Protein AF-G3UNH3-F1 (afdb_monomer_lite)

Organism: Loxodonta africana (NCBI:txid9785)

Sequence (181 aa):
LNSGDPRSGFSHSEVVEFINEEVLSNGGGPDFYVAYSSKPWSLVEDRLRAILSDPRVPRTIKRACTWSALALSVRALSRQRVLHARRVRRLQEQVAQREAATWALAFELQRLLEEREEMLLQLGQTQDDLQKSLHEREVLRGQLLQAKRSAQFNPPSEEVDCGPRAQQQCATAWPQHAEEQ

pLDDT: mean 83.92, std 19.08, range [31.06, 98.56]

Radius of gyration: 51.46 Å; chains: 1; bounding box: 110×34×117 Å

Structure (mmCIF, N/CA/C/O backbone):
data_AF-G3UNH3-F1
#
_entry.id   AF-G3UNH3-F1
#
loop_
_atom_site.group_PDB
_atom_site.id
_atom_site.type_symbol
_atom_site.label_atom_id
_atom_site.label_alt_id
_atom_site.label_comp_id
_atom_site.label_asym_id
_atom_site.label_entity_id
_atom_site.label_seq_id
_atom_site.pdbx_PDB_ins_code
_atom_site.Cartn_x
_atom_site.Cartn_y
_atom_site.Cartn_z
_atom_site.occupancy
_atom_site.B_iso_or_equiv
_atom_site.auth_seq_id
_atom_site.auth_comp_id
_atom_site.auth_asym_id
_atom_site.auth_atom_id
_atom_site.pdbx_PDB_model_num
ATOM 1 N N . LEU A 1 1 ? 12.470 9.375 -26.168 1.00 66.69 1 LEU A N 1
ATOM 2 C CA . LEU A 1 1 ? 12.011 9.577 -24.766 1.00 66.69 1 LEU A CA 1
ATOM 3 C C . LEU A 1 1 ? 11.491 11.008 -24.638 1.00 66.69 1 LEU A C 1
ATOM 5 O O . LEU A 1 1 ? 12.077 11.868 -25.274 1.00 66.69 1 LEU A O 1
ATOM 9 N N . ASN A 1 2 ? 10.439 11.278 -23.856 1.00 71.19 2 ASN A N 1
ATOM 10 C CA . ASN A 1 2 ? 9.973 12.657 -23.618 1.00 71.19 2 ASN A CA 1
ATOM 11 C C . ASN A 1 2 ? 10.664 13.223 -22.370 1.00 71.19 2 ASN A C 1
ATOM 13 O O . ASN A 1 2 ? 10.551 12.614 -21.305 1.00 71.19 2 ASN A O 1
ATOM 17 N N . SER A 1 3 ? 11.343 14.367 -22.496 1.00 61.84 3 SER A N 1
ATOM 18 C CA . SER A 1 3 ? 12.152 14.997 -21.437 1.00 61.84 3 SER A CA 1
ATOM 19 C C . SER A 1 3 ? 11.340 15.553 -20.258 1.00 61.84 3 SER A C 1
ATOM 21 O O . SER A 1 3 ? 11.893 15.730 -19.180 1.00 61.84 3 SER A O 1
ATOM 23 N N . GLY A 1 4 ? 10.024 15.734 -20.411 1.00 64.25 4 GLY A N 1
ATOM 24 C CA . GLY A 1 4 ? 9.120 16.198 -19.346 1.00 64.25 4 GLY A CA 1
ATOM 25 C C . GLY A 1 4 ? 8.207 15.128 -18.733 1.00 64.25 4 GLY A C 1
ATOM 26 O O . GLY A 1 4 ? 7.306 15.466 -17.971 1.00 64.25 4 GLY A O 1
ATOM 27 N N . ASP A 1 5 ? 8.365 13.844 -19.081 1.00 74.62 5 ASP A N 1
ATOM 28 C CA . ASP A 1 5 ? 7.499 12.787 -18.541 1.00 74.62 5 ASP A CA 1
ATOM 29 C C . ASP A 1 5 ? 7.972 12.359 -17.135 1.00 74.62 5 ASP A C 1
ATOM 31 O O . ASP A 1 5 ? 9.036 11.738 -17.027 1.00 74.62 5 ASP A O 1
ATOM 35 N N . PRO A 1 6 ? 7.183 12.572 -16.060 1.00 67.88 6 PRO A N 1
ATOM 36 C CA . PRO A 1 6 ? 7.534 12.113 -14.711 1.00 67.88 6 PRO A CA 1
ATOM 37 C C . PRO A 1 6 ? 7.599 10.580 -14.608 1.00 67.88 6 PRO A C 1
ATOM 39 O O . PRO A 1 6 ? 8.118 10.031 -13.638 1.00 67.88 6 PRO A O 1
ATOM 42 N N . ARG A 1 7 ? 7.089 9.856 -15.614 1.00 69.38 7 ARG A N 1
ATOM 43 C CA . ARG A 1 7 ? 7.194 8.396 -15.734 1.00 69.38 7 ARG A CA 1
ATOM 44 C C . ARG A 1 7 ? 8.444 7.949 -16.490 1.00 69.38 7 ARG A C 1
ATOM 46 O O . ARG A 1 7 ? 8.592 6.746 -16.706 1.00 69.38 7 ARG A O 1
ATOM 53 N N . SER A 1 8 ? 9.308 8.865 -16.934 1.00 78.00 8 SER A N 1
ATOM 54 C CA . SER A 1 8 ? 10.603 8.541 -17.551 1.00 78.00 8 SER A CA 1
ATOM 55 C C . SER A 1 8 ? 11.587 7.961 -16.532 1.00 78.00 8 SER A C 1
ATOM 57 O O . SER A 1 8 ? 12.385 7.097 -16.884 1.00 78.00 8 SER A O 1
ATOM 59 N N . GLY A 1 9 ? 11.474 8.378 -15.267 1.00 84.00 9 GLY A N 1
ATOM 60 C CA . GLY A 1 9 ? 12.379 7.984 -14.191 1.00 84.00 9 GLY A CA 1
ATOM 61 C C . GLY A 1 9 ? 13.668 8.795 -14.106 1.00 84.00 9 GLY A C 1
ATOM 62 O O . GLY A 1 9 ? 14.433 8.616 -13.162 1.00 84.00 9 GLY A O 1
ATOM 63 N N . PHE A 1 10 ? 13.895 9.689 -15.066 1.00 88.00 10 PHE A N 1
ATOM 64 C CA . PHE A 1 10 ? 15.010 10.620 -15.057 1.00 88.00 10 PHE A CA 1
ATOM 65 C C . PHE A 1 10 ? 14.589 11.922 -14.377 1.00 88.00 10 PHE A C 1
ATOM 67 O O . PHE A 1 10 ? 13.495 12.427 -14.622 1.00 88.00 10 PHE A O 1
ATOM 74 N N . SER A 1 11 ? 15.466 12.460 -13.530 1.00 86.44 11 SER A N 1
ATOM 75 C CA . SER A 1 11 ? 15.237 13.735 -12.834 1.00 86.44 11 SER A CA 1
ATOM 76 C C . SER A 1 11 ? 15.672 14.957 -13.646 1.00 86.44 11 SER A C 1
ATOM 78 O O . SER A 1 11 ? 15.260 16.066 -13.334 1.00 86.44 11 SER A O 1
ATOM 80 N N . HIS A 1 12 ? 16.517 14.753 -14.659 1.00 88.75 12 HIS A N 1
ATOM 81 C CA . HIS A 1 12 ? 17.182 15.809 -15.420 1.00 88.75 12 HIS A CA 1
ATOM 82 C C . HIS A 1 12 ? 16.842 15.660 -16.902 1.00 88.75 12 HIS A C 1
ATOM 84 O O . HIS A 1 12 ? 17.103 14.604 -17.490 1.00 88.75 12 HIS A O 1
ATOM 90 N N . SER A 1 13 ? 16.245 16.694 -17.495 1.00 87.06 13 SER A N 1
ATOM 91 C CA . SER A 1 13 ? 15.842 16.705 -18.906 1.00 87.06 13 SER A CA 1
ATOM 92 C C . SER A 1 13 ? 17.044 16.615 -19.841 1.00 87.06 13 SER A C 1
ATOM 94 O O . SER A 1 13 ? 16.965 15.926 -20.855 1.00 87.06 13 SER A O 1
ATOM 96 N N . GLU A 1 14 ? 18.176 17.200 -19.449 1.00 90.69 14 GLU A N 1
ATOM 97 C CA . GLU A 1 14 ? 19.430 17.206 -20.207 1.00 90.69 14 GLU A CA 1
ATOM 98 C C . GLU A 1 14 ? 19.959 15.781 -20.414 1.00 90.69 14 GLU A C 1
ATOM 100 O O . GLU A 1 14 ? 20.439 15.425 -21.487 1.00 90.69 14 GLU A O 1
ATOM 105 N N . VAL A 1 15 ? 19.815 14.924 -19.397 1.00 90.06 15 VAL A N 1
ATOM 106 C CA . VAL A 1 15 ? 20.219 13.512 -19.478 1.00 90.06 15 VAL A CA 1
ATOM 107 C C . VAL A 1 15 ? 19.319 12.749 -20.449 1.00 90.06 15 VAL A C 1
ATOM 109 O O . VAL A 1 15 ? 19.793 11.896 -21.197 1.00 90.06 15 VAL A O 1
ATOM 112 N N . VAL A 1 16 ? 18.017 13.048 -20.459 1.00 89.12 16 VAL A N 1
ATOM 113 C CA . VAL A 1 16 ? 17.062 12.407 -21.375 1.00 89.12 16 VAL A CA 1
ATOM 114 C C . VAL A 1 16 ? 17.343 12.806 -22.820 1.00 89.12 16 VAL A C 1
ATOM 116 O O . VAL A 1 16 ? 17.303 11.951 -23.705 1.00 89.12 16 VAL A O 1
ATOM 119 N N . GLU A 1 17 ? 17.626 14.085 -23.053 1.00 90.50 17 GLU A N 1
ATOM 120 C CA . GLU A 1 17 ? 17.982 14.624 -24.366 1.00 90.50 17 GLU A CA 1
ATOM 121 C C . GLU A 1 17 ? 19.286 14.011 -24.871 1.00 90.50 17 GLU A C 1
ATOM 123 O O . GLU A 1 17 ? 19.278 13.404 -25.940 1.00 90.50 17 GLU A O 1
ATOM 128 N N . PHE A 1 18 ? 20.339 14.005 -24.051 1.00 91.12 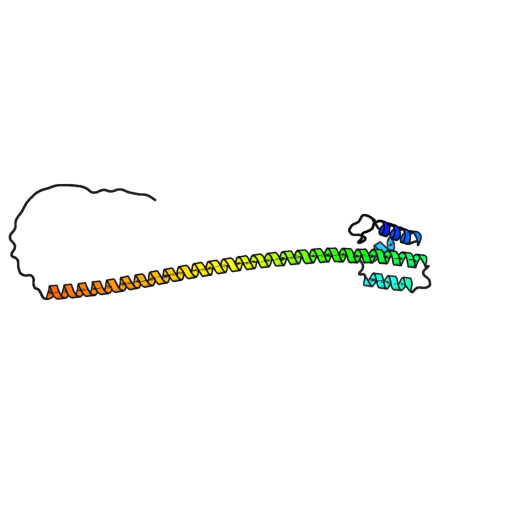18 PHE A N 1
ATOM 129 C CA . PHE A 1 18 ? 21.611 13.369 -24.394 1.00 91.12 18 PHE A CA 1
ATOM 130 C C . PHE A 1 18 ? 21.454 11.883 -24.748 1.00 91.12 18 PHE A C 1
ATOM 132 O O . PHE A 1 18 ? 21.979 11.417 -25.755 1.00 91.12 18 PHE A O 1
ATOM 139 N N . ILE A 1 19 ? 20.695 11.117 -23.954 1.00 90.38 19 ILE A N 1
ATOM 140 C CA . ILE A 1 19 ? 20.461 9.691 -24.230 1.00 90.38 19 ILE A CA 1
ATOM 141 C C . ILE A 1 19 ? 19.683 9.502 -25.537 1.00 90.38 19 ILE A C 1
ATOM 143 O O . ILE A 1 19 ? 19.991 8.591 -26.305 1.00 90.38 19 ILE A O 1
ATOM 147 N N . ASN A 1 20 ? 18.669 10.330 -25.802 1.00 89.50 20 ASN A N 1
ATOM 148 C CA . ASN A 1 20 ? 17.929 10.270 -27.062 1.00 89.50 20 ASN A CA 1
ATOM 149 C C . ASN A 1 20 ? 18.841 10.558 -28.259 1.00 89.50 20 ASN A C 1
ATOM 151 O O . ASN A 1 20 ? 18.789 9.825 -29.246 1.00 89.50 20 ASN A O 1
ATOM 155 N N . GLU A 1 21 ? 19.665 11.600 -28.166 1.00 90.88 21 GLU A N 1
ATOM 156 C CA . GLU A 1 21 ? 20.624 11.975 -29.203 1.00 90.88 21 GLU A CA 1
ATOM 157 C C . GLU A 1 21 ? 21.656 10.874 -29.435 1.00 90.88 21 GLU A C 1
ATOM 159 O O . GLU A 1 21 ? 21.886 10.498 -30.580 1.00 90.88 21 GLU A O 1
ATOM 164 N N . GLU A 1 22 ? 22.214 10.287 -28.374 1.00 90.56 22 GLU A N 1
ATOM 165 C CA . GLU A 1 22 ? 23.143 9.158 -28.467 1.00 90.56 22 GLU A CA 1
ATOM 166 C C . GLU A 1 22 ? 22.504 7.933 -29.130 1.00 90.56 22 GLU A C 1
ATOM 168 O O . GLU A 1 22 ? 23.144 7.251 -29.929 1.00 90.56 22 GLU A O 1
ATOM 173 N N . VAL A 1 23 ? 21.240 7.626 -28.836 1.00 89.75 23 VAL A N 1
ATOM 174 C CA . VAL A 1 23 ? 20.547 6.511 -29.496 1.00 89.75 23 VAL A CA 1
ATOM 175 C C . VAL A 1 23 ? 20.357 6.805 -30.985 1.00 89.75 23 VAL A C 1
ATOM 177 O O . VAL A 1 23 ? 20.690 5.954 -31.809 1.00 89.75 23 VAL A O 1
ATOM 180 N N . LEU A 1 24 ? 19.879 8.001 -31.337 1.00 88.94 24 LEU A N 1
ATOM 181 C CA . LEU A 1 24 ? 19.598 8.386 -32.723 1.00 88.94 24 LEU A CA 1
ATOM 182 C C . LEU A 1 24 ? 20.878 8.515 -33.564 1.00 88.94 24 LEU A C 1
ATOM 184 O O . LEU A 1 24 ? 20.930 8.006 -34.684 1.00 88.94 24 LEU A O 1
ATOM 188 N N . SER A 1 25 ? 21.932 9.128 -33.019 1.00 88.88 25 SER A N 1
ATOM 189 C CA . SER A 1 25 ? 23.215 9.341 -33.705 1.00 88.88 25 SER A CA 1
ATOM 190 C C . SER A 1 25 ? 23.945 8.034 -34.014 1.00 88.88 25 SER A C 1
ATOM 192 O O . SER A 1 25 ? 24.660 7.929 -35.009 1.00 88.88 25 SER A O 1
ATOM 194 N N . ASN A 1 26 ? 23.719 7.000 -33.201 1.00 88.12 26 ASN A N 1
ATOM 195 C CA . ASN A 1 26 ? 24.280 5.669 -33.397 1.00 88.12 26 ASN A CA 1
ATOM 196 C C . ASN A 1 26 ? 23.379 4.743 -34.248 1.00 88.12 26 ASN A C 1
ATOM 198 O O . ASN A 1 26 ? 23.636 3.537 -34.320 1.00 88.12 26 ASN A O 1
ATOM 202 N N . GLY A 1 27 ? 22.344 5.284 -34.905 1.00 82.69 27 GLY A N 1
ATOM 203 C CA . GLY A 1 27 ? 21.434 4.536 -35.782 1.00 82.69 27 GLY A CA 1
ATOM 204 C C . GLY A 1 27 ? 20.368 3.722 -35.040 1.00 82.69 27 GLY A C 1
ATOM 205 O O . GLY A 1 27 ? 19.776 2.807 -35.612 1.00 82.69 27 GLY A O 1
ATOM 206 N N . GLY A 1 28 ? 20.137 4.015 -33.760 1.00 82.81 28 GLY A N 1
ATOM 207 C CA . GLY A 1 28 ? 19.083 3.409 -32.957 1.00 82.81 28 GLY A CA 1
ATOM 208 C C . GLY A 1 28 ? 17.713 4.005 -33.264 1.00 82.81 28 GLY A C 1
ATOM 209 O O . GLY A 1 28 ? 17.523 5.217 -33.222 1.00 82.81 28 GLY A O 1
ATOM 210 N N . GLY A 1 29 ? 16.744 3.134 -33.538 1.00 78.31 29 GLY A N 1
ATOM 211 C CA . GLY A 1 29 ? 15.342 3.501 -33.725 1.00 78.31 29 GLY A CA 1
ATOM 212 C C . GLY A 1 29 ? 14.474 3.251 -32.483 1.00 78.31 29 GLY A C 1
ATOM 213 O O . GLY A 1 29 ? 14.916 2.623 -31.514 1.00 78.31 29 GLY A O 1
ATOM 214 N N . PRO A 1 30 ? 13.198 3.678 -32.513 1.00 80.00 30 PRO A N 1
ATOM 215 C CA . PRO A 1 30 ? 12.240 3.412 -31.438 1.00 80.00 30 PRO A CA 1
ATOM 216 C C . PRO A 1 30 ? 11.915 1.917 -31.276 1.00 80.00 30 PRO A C 1
ATOM 218 O O . PRO A 1 30 ? 11.397 1.521 -30.232 1.00 80.00 30 PRO A O 1
ATOM 221 N N . ASP A 1 31 ? 12.242 1.083 -32.263 1.00 83.75 31 ASP A N 1
ATOM 222 C CA . ASP A 1 31 ? 11.916 -0.346 -32.314 1.00 83.75 31 ASP A CA 1
ATOM 223 C C . ASP A 1 31 ? 12.405 -1.119 -31.092 1.00 83.75 31 ASP A C 1
ATOM 225 O O . ASP A 1 31 ? 11.673 -1.943 -30.542 1.00 83.75 31 ASP A O 1
ATOM 229 N N . PHE A 1 32 ? 13.617 -0.816 -30.612 1.00 83.31 32 PHE A N 1
ATOM 230 C CA . PHE A 1 32 ? 14.145 -1.441 -29.402 1.00 83.31 32 PHE A CA 1
ATOM 231 C C . PHE A 1 32 ? 13.259 -1.109 -28.198 1.00 83.31 32 PHE A C 1
ATOM 233 O O . PHE A 1 32 ? 12.853 -1.985 -27.437 1.00 83.31 32 PHE A O 1
ATOM 240 N N . TYR A 1 33 ? 12.888 0.159 -28.042 1.00 81.75 33 TYR A N 1
ATOM 241 C CA . TYR A 1 33 ? 11.999 0.566 -26.964 1.00 81.75 33 TYR A CA 1
ATOM 242 C C . TYR A 1 33 ? 10.624 -0.112 -27.080 1.00 81.75 33 TYR A C 1
ATOM 244 O O . TYR A 1 33 ? 10.136 -0.676 -26.100 1.00 81.75 33 TYR A O 1
ATOM 252 N N . VAL A 1 34 ? 10.009 -0.113 -28.264 1.00 85.56 34 VAL A N 1
ATOM 253 C CA . VAL A 1 34 ? 8.682 -0.714 -28.478 1.00 85.56 34 VAL A CA 1
ATOM 254 C C . VAL A 1 34 ? 8.701 -2.217 -28.182 1.00 85.56 34 VAL A C 1
ATOM 256 O O . VAL A 1 34 ? 7.841 -2.699 -27.445 1.00 85.56 34 VAL A O 1
ATOM 259 N N . ALA A 1 35 ? 9.713 -2.943 -28.662 1.00 86.94 35 ALA A N 1
ATOM 260 C CA . ALA A 1 35 ? 9.824 -4.389 -28.484 1.00 86.94 35 ALA A CA 1
ATOM 261 C C . ALA A 1 35 ? 10.034 -4.816 -27.019 1.00 86.94 35 ALA A C 1
ATOM 263 O O . ALA A 1 35 ? 9.538 -5.868 -26.601 1.00 86.94 35 ALA A O 1
ATOM 264 N N . TYR A 1 36 ? 10.756 -4.007 -26.236 1.00 85.00 36 TYR A N 1
ATOM 265 C CA . TYR A 1 36 ? 11.224 -4.394 -24.901 1.00 85.00 36 TYR A CA 1
ATOM 266 C C . TYR A 1 36 ? 10.544 -3.646 -23.741 1.00 85.00 36 TYR A C 1
ATOM 268 O O . TYR A 1 36 ? 10.675 -4.068 -22.595 1.00 85.00 36 TYR A O 1
ATOM 276 N N . SER A 1 37 ? 9.749 -2.601 -23.999 1.00 82.81 37 SER A N 1
ATOM 277 C CA . SER A 1 37 ? 9.112 -1.775 -22.950 1.00 82.81 37 SER A CA 1
ATOM 278 C C . SER A 1 37 ? 8.125 -2.498 -22.023 1.00 82.81 37 SER A C 1
ATOM 280 O O . SER A 1 37 ? 7.890 -2.031 -20.904 1.00 82.81 37 SER A O 1
ATOM 282 N N . SER A 1 38 ? 7.561 -3.622 -22.467 1.00 85.75 38 SER A N 1
ATOM 283 C CA . SER A 1 38 ? 6.636 -4.461 -21.686 1.00 85.75 38 SER A CA 1
ATOM 284 C C . SER A 1 38 ? 7.251 -5.793 -21.250 1.00 85.75 38 SER A C 1
ATOM 286 O O . SER A 1 38 ? 6.557 -6.643 -20.696 1.00 85.75 38 SER A O 1
ATOM 288 N N . LYS A 1 39 ? 8.536 -6.018 -21.534 1.00 88.75 39 LYS A N 1
ATOM 289 C CA . LYS A 1 39 ? 9.224 -7.262 -21.190 1.00 88.75 39 LYS A CA 1
ATOM 290 C C . LYS A 1 39 ? 9.844 -7.162 -19.790 1.00 88.75 39 LYS A C 1
ATOM 292 O O . LYS A 1 39 ? 10.172 -6.061 -19.346 1.00 88.75 39 LYS A O 1
ATOM 297 N N . PRO A 1 40 ? 10.007 -8.291 -19.078 1.00 89.12 40 PRO A N 1
ATOM 298 C CA . PRO A 1 40 ? 10.751 -8.295 -17.825 1.00 89.12 40 PRO A CA 1
ATOM 299 C C . PRO A 1 40 ? 12.218 -7.933 -18.081 1.00 89.12 40 PRO A C 1
ATOM 301 O O . PRO A 1 40 ? 12.763 -8.261 -19.136 1.00 89.12 40 PRO A O 1
ATOM 304 N N . TRP A 1 41 ? 12.857 -7.291 -17.098 1.00 89.25 41 TRP A N 1
ATOM 305 C CA . TRP A 1 41 ? 14.246 -6.836 -17.217 1.00 89.25 41 TRP A CA 1
ATOM 306 C C . TRP A 1 41 ? 15.216 -7.968 -17.582 1.00 89.25 41 TRP A C 1
ATOM 308 O O . TRP A 1 41 ? 16.084 -7.758 -18.420 1.00 89.25 41 TRP A O 1
ATOM 318 N N . SER A 1 42 ? 15.010 -9.177 -17.048 1.00 90.94 42 SER A N 1
ATOM 319 C CA . SER A 1 42 ? 15.821 -10.358 -17.378 1.00 90.94 42 SER A CA 1
ATOM 320 C C . SER A 1 42 ? 15.896 -10.625 -18.884 1.00 90.94 42 SER A C 1
ATOM 322 O O . SER A 1 42 ? 16.979 -10.782 -19.432 1.00 90.94 42 SER A O 1
ATOM 324 N N . LEU A 1 43 ? 14.758 -10.573 -19.583 1.00 92.19 43 LEU A N 1
ATOM 325 C CA . LEU A 1 43 ? 14.700 -10.791 -21.030 1.00 92.19 43 LEU A CA 1
ATOM 326 C C . LEU A 1 43 ? 15.417 -9.675 -21.810 1.00 92.19 43 LEU A C 1
ATOM 328 O O . LEU A 1 43 ? 16.022 -9.923 -22.854 1.00 92.19 43 LEU A O 1
ATOM 332 N N . VAL A 1 44 ? 15.326 -8.435 -21.323 1.00 91.00 44 VAL A N 1
ATOM 333 C CA . VAL A 1 44 ? 16.009 -7.284 -21.930 1.00 91.00 44 VAL A CA 1
ATOM 334 C C . VAL A 1 44 ? 17.522 -7.416 -21.761 1.00 91.00 44 VAL A C 1
ATOM 336 O O . VAL A 1 44 ? 18.262 -7.193 -22.718 1.00 91.00 44 VAL A O 1
ATOM 339 N N . GLU A 1 45 ? 17.976 -7.825 -20.577 1.00 93.06 45 GLU A N 1
ATOM 340 C CA . GLU A 1 45 ? 19.387 -8.054 -20.271 1.00 93.06 45 GLU A CA 1
ATOM 341 C C . GLU A 1 45 ? 19.971 -9.208 -21.095 1.00 93.06 45 GLU A C 1
ATOM 343 O O . GLU A 1 45 ? 21.029 -9.047 -21.704 1.00 93.06 45 GLU A O 1
ATOM 348 N N . ASP A 1 46 ? 19.264 -10.336 -21.197 1.00 94.12 46 ASP A N 1
ATOM 349 C CA . ASP A 1 46 ? 19.691 -11.481 -22.009 1.00 94.12 46 ASP A CA 1
ATOM 350 C C . ASP A 1 46 ? 19.841 -11.095 -23.485 1.00 94.12 46 ASP A C 1
ATOM 352 O O . ASP A 1 46 ? 20.825 -11.449 -24.146 1.00 94.12 46 ASP A O 1
ATOM 356 N N . ARG A 1 47 ? 18.900 -10.298 -24.007 1.00 91.31 47 ARG A N 1
ATOM 357 C CA . ARG A 1 47 ? 18.993 -9.780 -25.373 1.00 91.31 47 ARG A CA 1
ATOM 358 C C . ARG A 1 47 ? 20.163 -8.817 -25.537 1.00 91.31 47 ARG A C 1
ATOM 360 O O . ARG A 1 47 ? 20.865 -8.891 -26.546 1.00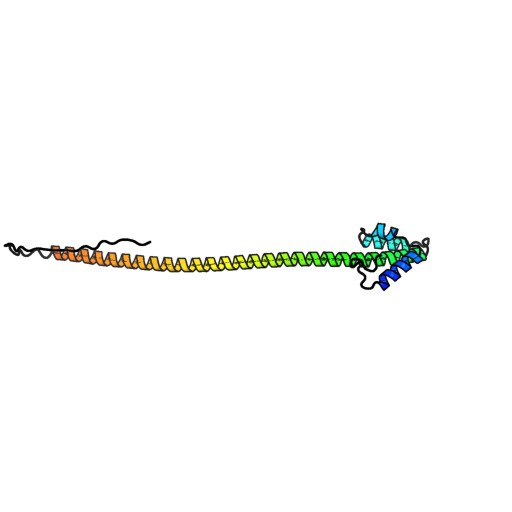 91.31 47 ARG A O 1
ATOM 367 N N . LEU A 1 48 ? 20.364 -7.913 -24.581 1.00 92.00 48 LEU A N 1
ATOM 368 C CA . LEU A 1 48 ? 21.475 -6.969 -24.611 1.00 92.00 48 LEU A CA 1
ATOM 369 C C . LEU A 1 48 ? 22.809 -7.724 -24.627 1.00 92.00 48 LEU A C 1
ATOM 371 O O . LEU A 1 48 ? 23.668 -7.424 -25.453 1.00 92.00 48 LEU A O 1
ATOM 375 N N . ARG A 1 49 ? 22.952 -8.752 -23.784 1.00 94.88 49 ARG A N 1
ATOM 376 C CA . ARG A 1 49 ? 24.127 -9.629 -23.748 1.00 94.88 49 ARG A CA 1
ATOM 377 C C . ARG A 1 49 ? 24.380 -10.276 -25.109 1.00 94.88 49 ARG A C 1
ATOM 379 O O . ARG A 1 49 ? 25.494 -10.181 -25.612 1.00 94.88 49 ARG A O 1
ATOM 386 N N . ALA A 1 50 ? 23.353 -10.849 -25.740 1.00 94.19 50 ALA A N 1
ATOM 387 C CA . ALA A 1 50 ? 23.482 -11.461 -27.064 1.00 94.19 50 ALA A CA 1
ATOM 388 C C . ALA A 1 50 ? 23.999 -10.472 -28.130 1.00 94.19 50 ALA A C 1
ATOM 390 O O . ALA A 1 50 ? 24.895 -10.808 -28.900 1.00 94.19 50 ALA A O 1
ATOM 391 N N . ILE A 1 51 ? 23.482 -9.237 -28.142 1.00 91.06 51 ILE A N 1
ATOM 392 C CA . ILE A 1 51 ? 23.907 -8.182 -29.081 1.00 91.06 51 ILE A CA 1
ATOM 393 C C . ILE A 1 51 ? 25.352 -7.741 -28.807 1.00 91.06 51 ILE A C 1
ATOM 395 O O . ILE A 1 51 ? 26.131 -7.527 -29.736 1.00 91.06 51 ILE A O 1
ATOM 399 N N . LEU A 1 52 ? 25.724 -7.592 -27.534 1.00 92.69 52 LEU A N 1
ATOM 400 C CA . LEU A 1 52 ? 27.063 -7.150 -27.145 1.00 92.69 52 LEU A CA 1
ATOM 401 C C . LEU A 1 52 ? 28.135 -8.203 -27.445 1.00 92.69 52 LEU A C 1
ATOM 403 O O . LEU A 1 52 ? 29.230 -7.838 -27.884 1.00 92.69 52 LEU A O 1
ATOM 407 N N . SER A 1 53 ? 27.812 -9.483 -27.262 1.00 94.25 53 SER A N 1
ATOM 408 C CA . SER A 1 53 ? 28.717 -10.606 -27.514 1.00 94.25 53 SER A CA 1
ATOM 409 C C . SER A 1 53 ? 28.910 -10.929 -28.999 1.00 94.25 53 SER A C 1
ATOM 411 O O . SER A 1 53 ? 29.918 -11.539 -29.341 1.00 94.25 53 SER A O 1
ATOM 413 N N . ASP A 1 54 ? 28.004 -10.513 -29.889 1.00 94.50 54 ASP A N 1
ATOM 414 C CA . ASP A 1 54 ? 28.131 -10.779 -31.325 1.00 94.50 54 ASP A CA 1
ATOM 415 C C . ASP A 1 54 ? 29.175 -9.846 -31.982 1.00 94.50 54 ASP A C 1
ATOM 417 O O . ASP A 1 54 ? 28.974 -8.625 -32.024 1.00 94.50 54 ASP A O 1
ATOM 421 N N . PRO A 1 55 ? 30.302 -10.359 -32.512 1.00 92.50 55 PRO A N 1
ATOM 422 C CA . PRO A 1 55 ? 31.306 -9.536 -33.186 1.00 92.50 55 PRO A CA 1
ATOM 423 C C . PRO A 1 55 ? 30.819 -8.954 -34.522 1.00 92.50 55 PRO A C 1
ATOM 425 O O . PRO A 1 55 ? 31.403 -7.982 -34.998 1.00 92.50 55 PRO A O 1
ATOM 428 N N . ARG A 1 56 ? 29.760 -9.514 -35.122 1.00 94.88 56 ARG A N 1
ATOM 429 C CA . ARG A 1 56 ? 29.195 -9.058 -36.402 1.00 94.88 56 ARG A CA 1
ATOM 430 C C . ARG A 1 56 ? 28.386 -7.775 -36.259 1.00 94.88 56 ARG A C 1
ATOM 432 O O . ARG A 1 56 ? 28.164 -7.085 -37.250 1.00 94.88 56 ARG A O 1
ATOM 439 N N . VAL A 1 57 ? 27.945 -7.447 -35.045 1.00 91.50 57 VAL A N 1
ATOM 440 C CA . VAL A 1 57 ? 27.168 -6.234 -34.787 1.00 91.50 57 VAL A CA 1
ATOM 441 C C . VAL A 1 57 ? 28.105 -5.018 -34.729 1.00 91.50 57 VAL A C 1
ATOM 443 O O . VAL A 1 57 ? 29.026 -4.993 -33.903 1.00 91.50 57 VAL A O 1
ATOM 446 N N . PRO A 1 58 ? 27.866 -3.973 -35.546 1.00 94.38 58 PRO A N 1
ATOM 447 C CA . PRO A 1 58 ? 28.619 -2.725 -35.495 1.00 94.38 58 PRO A CA 1
ATOM 448 C C . PRO A 1 58 ? 28.622 -2.073 -34.109 1.00 94.38 58 PRO A C 1
ATOM 450 O O . PRO A 1 58 ? 27.632 -2.101 -33.375 1.00 94.38 58 PRO A O 1
ATOM 453 N N . ARG A 1 59 ? 29.735 -1.415 -33.764 1.00 92.69 59 ARG A N 1
ATOM 454 C CA . ARG A 1 59 ? 29.897 -0.735 -32.466 1.00 92.69 59 ARG A CA 1
ATOM 455 C C . ARG A 1 59 ? 28.832 0.334 -32.211 1.00 92.69 59 ARG A C 1
ATOM 457 O O . ARG A 1 59 ? 28.406 0.484 -31.071 1.00 92.69 59 ARG A O 1
ATOM 464 N N . THR A 1 60 ? 28.394 1.044 -33.248 1.00 92.88 60 THR A N 1
ATOM 465 C CA . THR A 1 60 ? 27.325 2.050 -33.163 1.00 92.88 60 THR A CA 1
ATOM 466 C C . THR A 1 60 ? 26.018 1.416 -32.690 1.00 92.88 60 THR A C 1
ATOM 468 O O . THR A 1 60 ? 25.476 1.816 -31.665 1.00 92.88 60 THR A O 1
ATOM 471 N N . ILE A 1 61 ? 25.587 0.321 -33.319 1.00 89.69 61 ILE A N 1
ATOM 472 C CA . ILE A 1 61 ? 24.378 -0.411 -32.916 1.00 89.69 61 ILE A CA 1
ATOM 473 C C . ILE A 1 61 ? 24.493 -0.923 -31.474 1.00 89.69 61 ILE A C 1
ATOM 475 O O . ILE A 1 61 ? 23.546 -0.793 -30.700 1.00 89.69 61 ILE A O 1
ATOM 479 N N . LYS A 1 62 ? 25.666 -1.429 -31.066 1.00 92.62 62 LYS A N 1
ATOM 480 C CA . LYS A 1 62 ? 25.902 -1.824 -29.667 1.00 92.62 62 LYS A CA 1
ATOM 481 C C . LYS A 1 62 ? 25.684 -0.655 -28.700 1.00 92.62 62 LYS A C 1
ATOM 483 O O . LYS A 1 62 ? 24.978 -0.833 -27.710 1.00 92.62 62 LYS A O 1
ATOM 488 N N . ARG A 1 63 ? 26.219 0.536 -29.007 1.00 93.69 63 ARG A N 1
ATOM 489 C CA . ARG A 1 63 ? 26.026 1.756 -28.198 1.00 93.69 63 ARG A CA 1
ATOM 490 C C . ARG A 1 63 ? 24.558 2.178 -28.137 1.00 93.69 63 ARG A C 1
ATOM 492 O O . ARG A 1 63 ? 24.036 2.414 -27.046 1.00 93.69 63 ARG A O 1
ATOM 499 N N . ALA A 1 64 ? 23.871 2.196 -29.277 1.00 91.56 64 ALA A N 1
ATOM 500 C CA . ALA A 1 64 ? 22.448 2.518 -29.338 1.00 91.56 64 ALA A CA 1
ATOM 501 C C . ALA A 1 64 ? 21.605 1.560 -28.474 1.00 91.56 64 ALA A C 1
ATOM 503 O O . ALA A 1 64 ? 20.755 2.003 -27.697 1.00 91.56 64 ALA A O 1
ATOM 504 N N . CYS A 1 65 ? 21.873 0.251 -28.544 1.00 90.25 65 CYS A N 1
ATOM 505 C CA . CYS A 1 65 ? 21.196 -0.747 -27.716 1.00 90.25 65 CYS A CA 1
ATOM 506 C C . CYS A 1 65 ? 21.499 -0.574 -26.222 1.00 90.25 65 CYS A C 1
ATOM 508 O O . CYS A 1 65 ? 20.585 -0.698 -25.410 1.00 90.25 65 CYS A O 1
ATOM 510 N N . THR A 1 66 ? 22.740 -0.250 -25.841 1.00 92.44 66 THR A N 1
ATOM 511 C CA . THR A 1 66 ? 23.090 -0.020 -24.428 1.00 92.44 66 THR A CA 1
ATOM 512 C C . THR A 1 66 ? 22.389 1.197 -23.842 1.00 92.44 66 THR A C 1
ATOM 514 O O . THR A 1 66 ? 21.816 1.101 -22.759 1.00 92.44 66 THR A O 1
ATOM 517 N N . TRP A 1 67 ? 22.355 2.314 -24.572 1.00 93.62 67 TRP A N 1
ATOM 518 C CA . TRP A 1 67 ? 21.650 3.517 -24.132 1.00 93.62 67 TRP A CA 1
ATOM 519 C C . TRP A 1 67 ? 20.136 3.296 -24.066 1.00 93.62 67 TRP A C 1
ATOM 521 O O . TRP A 1 67 ? 19.485 3.693 -23.099 1.00 93.62 67 TRP A O 1
ATOM 531 N N . SER A 1 68 ? 19.579 2.568 -25.038 1.00 91.12 68 SER A N 1
ATOM 532 C CA . SER A 1 68 ? 18.162 2.192 -25.034 1.00 91.12 68 SER A CA 1
ATOM 533 C C . SER A 1 68 ? 17.806 1.275 -23.856 1.00 91.12 68 SER A C 1
ATOM 535 O O . SER A 1 68 ? 16.760 1.450 -23.229 1.00 91.12 68 SER A O 1
ATOM 537 N N . ALA A 1 69 ? 18.675 0.319 -23.515 1.00 91.56 69 ALA A N 1
ATOM 538 C CA . ALA A 1 69 ? 18.491 -0.561 -22.364 1.00 91.56 69 ALA A CA 1
ATOM 539 C C . ALA A 1 69 ? 18.616 0.189 -21.029 1.00 91.56 69 ALA A C 1
ATOM 541 O O . ALA A 1 69 ? 17.808 -0.047 -20.133 1.00 91.56 69 ALA A O 1
ATOM 542 N N . LEU A 1 70 ? 19.557 1.134 -20.910 1.00 92.62 70 LEU A N 1
ATOM 543 C CA . LEU A 1 70 ? 19.660 2.025 -19.750 1.00 92.62 70 LEU A CA 1
ATOM 544 C C . LEU A 1 70 ? 18.366 2.826 -19.554 1.00 92.62 70 LEU A C 1
ATOM 546 O O . LEU A 1 70 ? 17.798 2.847 -18.465 1.00 92.62 70 LEU A O 1
ATOM 550 N N . ALA A 1 71 ? 17.862 3.449 -20.619 1.00 91.19 71 ALA A N 1
ATOM 551 C CA . ALA A 1 71 ? 16.619 4.207 -20.551 1.00 91.19 71 ALA A CA 1
ATOM 552 C C . ALA A 1 71 ? 15.426 3.336 -20.126 1.00 91.19 71 ALA A C 1
ATOM 554 O O . ALA A 1 71 ? 14.590 3.762 -19.326 1.00 91.19 71 ALA A O 1
ATOM 555 N N . LEU A 1 72 ? 15.348 2.101 -20.632 1.00 90.75 72 LEU A N 1
ATOM 556 C CA . LEU A 1 72 ? 14.319 1.139 -20.239 1.00 90.75 72 LEU A CA 1
ATOM 557 C C . LEU A 1 72 ? 14.433 0.721 -18.767 1.00 90.75 72 LEU A C 1
ATOM 559 O O . LEU A 1 72 ? 13.404 0.645 -18.093 1.00 90.75 72 LEU A O 1
ATOM 563 N N . SER A 1 73 ? 15.644 0.481 -18.259 1.00 90.19 73 SER A N 1
ATOM 564 C CA . SER A 1 73 ? 15.868 0.038 -16.876 1.00 90.19 73 SER A CA 1
ATOM 565 C C . SER A 1 73 ? 15.442 1.098 -15.863 1.00 90.19 73 SER A C 1
ATOM 567 O O . SER A 1 73 ? 14.683 0.807 -14.935 1.00 90.19 73 SER A O 1
ATOM 569 N N . VAL A 1 74 ? 15.835 2.353 -16.099 1.00 91.56 74 VAL A N 1
ATOM 570 C CA . VAL A 1 74 ? 15.471 3.507 -15.266 1.00 91.56 74 VAL A CA 1
ATOM 571 C C . VAL A 1 74 ? 13.952 3.675 -15.220 1.00 91.56 74 VAL A C 1
ATOM 573 O O . VAL A 1 74 ? 13.361 3.882 -14.152 1.00 91.56 74 VAL A O 1
ATOM 576 N N . ARG A 1 75 ? 13.287 3.498 -16.366 1.00 87.75 75 ARG A N 1
ATOM 577 C CA . ARG A 1 75 ? 11.828 3.584 -16.463 1.00 87.75 75 ARG A CA 1
ATOM 578 C C . ARG A 1 75 ? 11.128 2.434 -15.748 1.00 87.75 75 ARG A C 1
ATOM 580 O O . ARG A 1 75 ? 10.138 2.660 -15.050 1.00 87.75 75 ARG A O 1
ATOM 587 N N . ALA A 1 76 ? 11.630 1.210 -15.907 1.00 87.88 76 ALA A N 1
ATOM 588 C CA . ALA A 1 76 ? 11.104 0.026 -15.236 1.00 87.88 76 ALA A CA 1
ATOM 589 C C . ALA A 1 76 ? 11.208 0.166 -13.711 1.00 87.88 76 ALA A C 1
ATOM 591 O O . ALA A 1 76 ? 10.210 -0.019 -13.011 1.00 87.88 76 ALA A O 1
ATOM 592 N N . LEU A 1 77 ? 12.367 0.602 -13.208 1.00 89.44 77 LEU A N 1
ATOM 593 C CA . LEU A 1 77 ? 12.589 0.851 -11.785 1.00 89.44 77 LEU A CA 1
ATOM 594 C C . LEU A 1 77 ? 11.649 1.937 -11.249 1.00 89.44 77 LEU A C 1
ATOM 596 O O . LEU A 1 77 ? 11.048 1.785 -10.186 1.00 89.44 77 LEU A O 1
ATOM 600 N N . SER A 1 78 ? 11.462 3.015 -12.006 1.00 89.38 78 SER A N 1
ATOM 601 C CA . SER A 1 78 ? 10.586 4.119 -11.604 1.00 89.38 78 SER A CA 1
ATOM 602 C C . SER A 1 78 ? 9.116 3.706 -11.561 1.00 89.38 78 SER A C 1
ATOM 604 O O . SER A 1 78 ? 8.422 3.991 -10.583 1.00 89.38 78 SER A O 1
ATOM 606 N N . ARG A 1 79 ? 8.641 2.945 -12.558 1.00 86.75 79 ARG A N 1
ATOM 607 C CA . ARG A 1 79 ? 7.298 2.337 -12.535 1.00 86.75 79 ARG A CA 1
ATOM 608 C C . ARG A 1 79 ? 7.128 1.421 -11.328 1.00 86.75 79 ARG A C 1
ATOM 610 O O . ARG A 1 79 ? 6.124 1.520 -10.625 1.00 86.75 79 ARG A O 1
ATOM 617 N N . GLN A 1 80 ? 8.115 0.569 -11.065 1.00 88.75 80 GLN A N 1
ATOM 618 C CA . GLN A 1 80 ? 8.104 -0.345 -9.930 1.00 88.75 80 GLN A CA 1
ATOM 619 C C . GLN A 1 80 ? 8.029 0.410 -8.595 1.00 88.75 80 GLN A C 1
ATOM 621 O O . GLN A 1 80 ? 7.219 0.047 -7.744 1.00 88.75 80 GLN A O 1
ATOM 626 N N . ARG A 1 81 ? 8.790 1.498 -8.423 1.00 89.81 81 ARG A N 1
ATOM 627 C CA . ARG A 1 81 ? 8.712 2.358 -7.229 1.00 89.81 81 ARG A CA 1
ATOM 628 C C . ARG A 1 81 ? 7.316 2.944 -7.031 1.00 89.81 81 ARG A C 1
ATOM 630 O O . ARG A 1 81 ? 6.783 2.858 -5.929 1.00 89.81 81 ARG A O 1
ATOM 637 N N . VAL A 1 82 ? 6.700 3.489 -8.084 1.00 90.19 82 VAL A N 1
ATOM 638 C CA . VAL A 1 82 ? 5.338 4.050 -8.001 1.00 90.19 82 VAL A CA 1
ATOM 639 C C . VAL A 1 82 ? 4.311 2.974 -7.640 1.00 90.19 82 VAL A C 1
ATOM 641 O O . VAL A 1 82 ? 3.441 3.211 -6.802 1.00 90.19 82 VAL A O 1
ATOM 644 N N . LEU A 1 83 ? 4.404 1.784 -8.239 1.00 91.25 83 LEU A N 1
ATOM 645 C CA . LEU A 1 83 ? 3.508 0.667 -7.926 1.00 91.25 83 LEU A CA 1
ATOM 646 C C . LEU A 1 83 ? 3.674 0.188 -6.481 1.00 91.25 83 LEU A C 1
ATOM 648 O O . LEU A 1 83 ? 2.672 -0.019 -5.794 1.00 91.25 83 LEU A O 1
ATOM 652 N N . HIS A 1 84 ? 4.913 0.060 -6.003 1.00 94.50 84 HIS A N 1
ATOM 653 C CA . HIS A 1 84 ? 5.193 -0.306 -4.613 1.00 94.50 84 HIS A CA 1
ATOM 654 C C . HIS A 1 84 ? 4.676 0.743 -3.636 1.00 94.50 84 HIS A C 1
ATOM 656 O O . HIS A 1 84 ? 3.984 0.381 -2.692 1.00 94.50 84 HIS A O 1
ATOM 662 N N . ALA A 1 85 ? 4.903 2.033 -3.894 1.00 94.38 85 ALA A N 1
ATOM 663 C CA . ALA A 1 85 ? 4.387 3.111 -3.050 1.00 94.38 85 ALA A CA 1
ATOM 664 C C . ALA A 1 85 ? 2.851 3.085 -2.954 1.00 94.38 85 ALA A C 1
ATOM 666 O O . ALA A 1 85 ? 2.292 3.188 -1.864 1.00 94.38 85 ALA A O 1
ATOM 667 N N . ARG A 1 86 ? 2.153 2.868 -4.079 1.00 95.56 86 ARG A N 1
ATOM 668 C CA . ARG A 1 86 ? 0.686 2.711 -4.091 1.00 95.56 86 ARG A CA 1
ATOM 669 C C . ARG A 1 86 ? 0.228 1.491 -3.298 1.00 95.56 86 ARG A C 1
ATOM 671 O O . ARG A 1 86 ? -0.761 1.571 -2.576 1.00 95.56 86 ARG A O 1
ATOM 678 N N . ARG A 1 87 ? 0.935 0.364 -3.426 1.00 97.19 87 ARG A N 1
ATOM 679 C CA . ARG A 1 87 ? 0.630 -0.857 -2.670 1.00 97.19 87 ARG A CA 1
ATOM 680 C C . ARG A 1 87 ? 0.808 -0.638 -1.171 1.00 97.19 87 ARG A C 1
ATOM 682 O O . ARG A 1 87 ? -0.086 -1.003 -0.418 1.00 97.19 87 ARG A O 1
ATOM 689 N N . VAL A 1 88 ? 1.920 -0.032 -0.757 1.00 97.88 88 VAL A N 1
ATOM 690 C CA . VAL A 1 88 ? 2.192 0.297 0.649 1.00 97.88 88 VAL A CA 1
ATOM 691 C C . VAL A 1 88 ? 1.102 1.209 1.201 1.00 97.88 88 VAL A C 1
ATOM 693 O O . VAL A 1 88 ? 0.527 0.889 2.233 1.00 97.88 88 VAL A O 1
ATOM 696 N N . ARG A 1 89 ? 0.737 2.272 0.474 1.00 98.00 89 ARG A N 1
ATOM 697 C CA . ARG A 1 89 ? -0.339 3.182 0.883 1.00 98.00 89 ARG A CA 1
ATOM 698 C C . ARG A 1 89 ? -1.672 2.457 1.090 1.00 98.00 89 ARG A C 1
ATOM 700 O O . ARG A 1 89 ? -2.300 2.617 2.128 1.00 98.00 89 ARG A O 1
ATOM 707 N N . ARG A 1 90 ? -2.072 1.602 0.142 1.00 98.12 90 ARG A N 1
ATOM 708 C CA . ARG A 1 90 ? -3.301 0.800 0.265 1.00 98.12 90 ARG A CA 1
ATOM 709 C C . ARG A 1 90 ? -3.263 -0.122 1.487 1.00 98.12 90 ARG A C 1
ATOM 711 O O . ARG A 1 90 ? -4.276 -0.292 2.153 1.00 98.12 90 ARG A O 1
ATOM 718 N N . LEU A 1 91 ? -2.115 -0.740 1.767 1.00 98.44 91 LEU A N 1
ATOM 719 C CA . LEU A 1 91 ? -1.957 -1.599 2.942 1.00 98.44 91 LEU A CA 1
ATOM 720 C C . LEU A 1 91 ? -2.048 -0.794 4.243 1.00 98.44 91 LEU A C 1
ATOM 722 O O . LEU A 1 91 ? -2.709 -1.237 5.173 1.00 98.44 91 LEU A O 1
ATOM 726 N N . GLN A 1 92 ? -1.447 0.395 4.293 1.00 98.31 92 GLN A N 1
ATOM 727 C CA . GLN A 1 92 ? -1.548 1.295 5.445 1.00 98.31 92 GLN A CA 1
ATOM 728 C C . GLN A 1 92 ? -2.996 1.721 5.707 1.00 98.31 92 GLN A C 1
ATOM 730 O O . GLN A 1 92 ? -3.451 1.655 6.843 1.00 98.31 92 GLN A O 1
ATOM 735 N N . GLU A 1 93 ? -3.745 2.081 4.662 1.00 98.31 93 GLU A N 1
ATOM 736 C CA . GLU A 1 93 ? -5.171 2.419 4.775 1.00 98.31 93 GLU A CA 1
ATOM 737 C C . GLU A 1 93 ? -5.993 1.237 5.320 1.00 98.31 93 GLU A C 1
ATOM 739 O O . GLU A 1 93 ? -6.845 1.422 6.187 1.00 98.31 93 GLU A O 1
ATOM 744 N N . GLN A 1 94 ? -5.705 0.007 4.880 1.00 98.25 94 GLN A N 1
ATOM 745 C CA . GLN A 1 94 ? -6.365 -1.198 5.399 1.00 98.25 94 GLN A CA 1
ATOM 746 C C . GLN A 1 94 ? -6.036 -1.479 6.868 1.00 98.25 94 GLN A C 1
ATOM 748 O O . GLN A 1 94 ? -6.913 -1.905 7.618 1.00 98.25 94 GLN A O 1
ATOM 753 N N . VAL A 1 95 ? -4.783 -1.272 7.277 1.00 98.50 95 VAL A N 1
ATOM 754 C CA . VAL A 1 95 ? -4.366 -1.439 8.675 1.00 98.50 95 VAL A CA 1
ATOM 755 C C . VAL A 1 95 ? -5.058 -0.401 9.554 1.00 98.50 95 VAL A C 1
ATOM 757 O O . VAL A 1 95 ? -5.705 -0.790 10.519 1.00 98.50 95 VAL A O 1
ATOM 760 N N . ALA A 1 96 ? -5.048 0.873 9.159 1.00 98.38 96 ALA A N 1
ATOM 761 C CA . ALA A 1 96 ? -5.712 1.942 9.904 1.00 98.38 96 ALA A CA 1
ATOM 762 C C . ALA A 1 96 ? -7.222 1.689 10.077 1.00 98.38 96 ALA A C 1
ATOM 764 O O . ALA A 1 96 ? -7.772 1.890 11.157 1.00 98.38 96 ALA A O 1
ATOM 765 N N . GLN A 1 97 ? -7.902 1.192 9.036 1.00 98.31 97 GLN A N 1
ATOM 766 C CA . GLN A 1 97 ? -9.320 0.817 9.124 1.00 98.31 97 GLN A CA 1
ATOM 767 C C . GLN A 1 97 ? -9.562 -0.326 10.113 1.00 98.31 97 GLN A C 1
ATOM 769 O O . GLN A 1 97 ? -10.525 -0.287 10.877 1.00 98.31 97 GLN A O 1
ATOM 774 N N . ARG A 1 98 ? -8.699 -1.349 10.106 1.00 98.31 98 ARG A N 1
ATOM 775 C CA . ARG A 1 98 ? -8.803 -2.474 11.044 1.00 98.31 98 ARG A CA 1
ATOM 776 C C . ARG A 1 98 ? -8.547 -2.031 12.473 1.00 98.31 98 ARG A C 1
ATOM 778 O O . ARG A 1 98 ? -9.313 -2.412 13.346 1.00 98.31 98 ARG A O 1
ATOM 785 N N . GLU A 1 99 ? -7.528 -1.210 12.692 1.00 98.44 99 GLU A N 1
ATOM 786 C CA . GLU A 1 99 ? -7.224 -0.642 14.004 1.00 98.44 99 GLU A CA 1
ATOM 787 C C . GLU A 1 99 ? -8.414 0.165 14.535 1.00 98.44 99 GLU A C 1
ATOM 789 O O . GLU A 1 99 ? -8.871 -0.079 15.651 1.00 98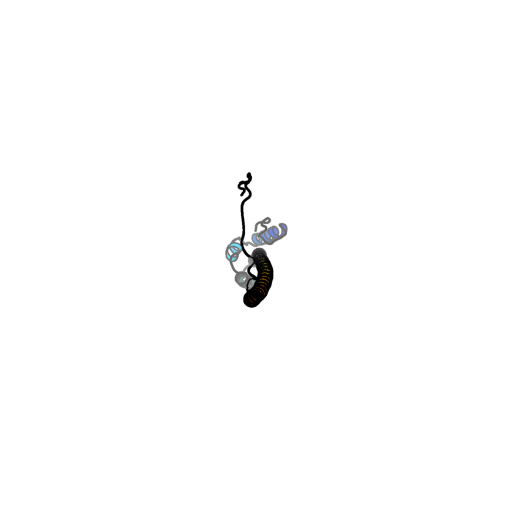.44 99 GLU A O 1
ATOM 794 N N . ALA A 1 100 ? -8.993 1.051 13.719 1.00 98.31 100 ALA A N 1
ATOM 795 C CA . ALA A 1 100 ? -10.180 1.816 14.095 1.00 98.31 100 ALA A CA 1
ATOM 796 C C . ALA A 1 100 ? -11.373 0.911 14.451 1.00 98.31 100 ALA A C 1
ATOM 798 O O . ALA A 1 100 ? -12.035 1.133 15.463 1.00 98.31 100 ALA A O 1
ATOM 799 N N . ALA A 1 101 ? -11.619 -0.142 13.665 1.00 98.25 101 ALA A N 1
ATOM 800 C CA . ALA A 1 101 ? -12.672 -1.110 13.959 1.00 98.25 101 ALA A CA 1
ATOM 801 C C . ALA A 1 101 ? -12.408 -1.869 15.271 1.00 98.25 101 ALA A C 1
ATOM 803 O O . ALA A 1 101 ? -13.324 -2.048 16.068 1.00 98.25 101 ALA A O 1
ATOM 804 N N . THR A 1 102 ? -11.163 -2.280 15.532 1.00 98.50 102 THR A N 1
ATOM 805 C CA . THR A 1 102 ? -10.808 -2.949 16.792 1.00 98.50 102 THR A CA 1
ATOM 806 C C . THR A 1 102 ? -10.958 -2.030 17.998 1.00 98.50 102 THR A C 1
ATOM 808 O O . THR A 1 102 ? -11.455 -2.474 19.027 1.00 98.50 102 THR A O 1
ATOM 811 N N . TRP A 1 103 ? -10.606 -0.748 17.866 1.00 98.56 103 TRP A N 1
ATOM 812 C CA . TRP A 1 103 ? -10.816 0.244 18.918 1.00 98.56 103 TRP A CA 1
ATOM 813 C C . TRP A 1 103 ? -12.301 0.477 19.198 1.00 98.56 103 TRP A C 1
ATOM 815 O O . TRP A 1 103 ? -12.699 0.492 20.359 1.00 98.56 103 TRP A O 1
ATOM 825 N N . ALA A 1 104 ? -13.128 0.591 18.156 1.00 98.50 104 ALA A N 1
ATOM 826 C CA . ALA A 1 104 ? -14.575 0.722 18.314 1.00 98.50 104 ALA A CA 1
ATOM 827 C C . ALA A 1 104 ? -15.182 -0.498 19.024 1.00 98.50 104 ALA A C 1
ATOM 829 O O . ALA A 1 104 ? -15.964 -0.343 19.955 1.00 98.50 104 ALA A O 1
ATOM 830 N N . LEU A 1 105 ? -14.773 -1.713 18.641 1.00 98.44 105 LEU A N 1
ATOM 831 C CA . LEU A 1 105 ? -15.225 -2.939 19.303 1.00 98.44 105 LEU A CA 1
ATOM 832 C C . LEU A 1 105 ? -14.776 -3.013 20.766 1.00 98.44 105 LEU A C 1
ATOM 834 O O . LEU A 1 105 ? -15.560 -3.419 21.617 1.00 98.44 105 LEU A O 1
ATOM 838 N N . ALA A 1 106 ? -13.539 -2.618 21.070 1.00 98.38 106 ALA A N 1
ATOM 839 C CA . ALA A 1 106 ? -13.045 -2.581 22.443 1.00 98.38 106 ALA A CA 1
ATOM 840 C C . ALA A 1 106 ? -13.844 -1.591 23.305 1.00 98.38 106 ALA A C 1
ATOM 842 O O . ALA A 1 106 ? -14.184 -1.911 24.441 1.00 98.38 106 ALA A O 1
ATOM 843 N N . PHE A 1 107 ? -14.189 -0.425 22.752 1.00 98.25 107 PHE A N 1
ATOM 844 C CA . PHE A 1 107 ? -15.018 0.566 23.436 1.00 98.25 107 PHE A CA 1
ATOM 845 C C . PHE A 1 107 ? -16.440 0.053 23.696 1.00 98.25 107 PHE A C 1
ATOM 847 O O . PHE A 1 107 ? -16.939 0.160 24.812 1.00 98.25 107 PHE A O 1
ATOM 854 N N . GLU A 1 108 ? -17.075 -0.564 22.698 1.00 98.44 108 GLU A N 1
ATOM 855 C CA . GLU A 1 108 ? -18.403 -1.168 22.864 1.00 98.44 108 GLU A CA 1
ATOM 856 C C . GLU A 1 108 ? -18.393 -2.296 23.906 1.00 98.44 108 GLU A C 1
ATOM 858 O O . GLU A 1 108 ? -19.294 -2.372 24.739 1.00 98.44 108 GLU A O 1
ATOM 863 N N . LEU A 1 109 ? -17.359 -3.146 23.914 1.00 98.56 109 LEU A N 1
ATOM 864 C CA . LEU A 1 109 ? -17.210 -4.188 24.932 1.00 98.56 109 LEU A CA 1
ATOM 865 C C . LEU A 1 109 ? -17.054 -3.601 26.333 1.00 98.56 109 LEU A C 1
ATOM 867 O O . LEU A 1 109 ? -17.676 -4.103 27.264 1.00 98.56 109 LEU A O 1
ATOM 871 N N . GLN A 1 110 ? -16.255 -2.545 26.480 1.00 98.38 110 GLN A N 1
ATOM 872 C CA . GLN A 1 110 ? -16.089 -1.865 27.759 1.00 98.38 110 GLN A CA 1
ATOM 873 C C . GLN A 1 110 ? -17.423 -1.298 28.260 1.00 98.38 110 GLN A C 1
ATOM 875 O O . GLN A 1 110 ? -17.793 -1.553 29.404 1.00 98.38 110 GLN A O 1
ATOM 880 N N . ARG A 1 111 ? -18.188 -0.630 27.386 1.00 98.31 111 ARG A N 1
ATOM 881 C CA . ARG A 1 111 ? -19.514 -0.100 27.734 1.00 98.31 111 ARG A CA 1
ATOM 882 C C . ARG A 1 111 ? -20.467 -1.205 28.196 1.00 98.31 111 ARG A C 1
ATOM 884 O O . ARG A 1 111 ? -21.122 -1.063 29.219 1.00 98.31 111 ARG A O 1
ATOM 891 N N . LEU A 1 112 ? -20.512 -2.334 27.484 1.00 98.44 112 LEU A N 1
ATOM 892 C CA . LEU A 1 112 ? -21.363 -3.468 27.864 1.00 98.44 112 LEU A CA 1
ATOM 893 C C . LEU A 1 112 ? -20.955 -4.097 29.204 1.00 98.44 112 LEU A C 1
ATOM 895 O O . LEU A 1 112 ? -21.810 -4.603 29.931 1.00 98.44 112 LEU A O 1
ATOM 899 N N . LEU A 1 113 ? -19.660 -4.105 29.530 1.00 98.44 113 LEU A N 1
ATOM 900 C CA . LEU A 1 113 ? -19.189 -4.588 30.828 1.00 98.44 113 LEU A CA 1
ATOM 901 C C . LEU A 1 113 ? -19.626 -3.659 31.963 1.00 98.44 113 LEU A C 1
ATOM 903 O O . LEU A 1 113 ? -20.078 -4.163 32.989 1.00 98.44 113 LEU A O 1
ATOM 907 N N . GLU A 1 114 ? -19.548 -2.345 31.756 1.00 98.25 114 GLU A N 1
ATOM 908 C CA . GLU A 1 114 ? -20.022 -1.333 32.709 1.00 98.25 114 GLU A CA 1
ATOM 909 C C . GLU A 1 114 ? -21.541 -1.443 32.920 1.00 98.25 114 GLU A C 1
ATOM 911 O O . GLU A 1 114 ? -21.992 -1.602 34.053 1.00 98.25 114 GLU A O 1
ATOM 916 N N . GLU A 1 115 ? -22.328 -1.507 31.840 1.00 98.19 115 GLU A N 1
ATOM 917 C CA . GLU A 1 115 ? -23.787 -1.710 31.899 1.00 98.19 115 GLU A CA 1
ATOM 918 C C . GLU A 1 115 ? -24.154 -3.003 32.653 1.00 98.19 115 GLU A C 1
ATOM 920 O O . GLU A 1 115 ? -25.080 -3.039 33.470 1.00 98.19 115 GLU A O 1
ATOM 925 N N . ARG A 1 116 ? -23.414 -4.094 32.411 1.00 98.38 116 ARG A N 1
ATOM 926 C CA . ARG A 1 116 ? -23.613 -5.362 33.125 1.00 98.38 116 ARG A CA 1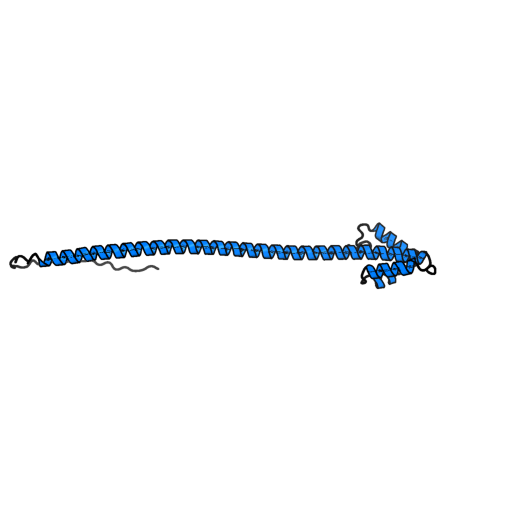
ATOM 927 C C . ARG A 1 116 ? -23.324 -5.207 34.618 1.00 98.38 116 ARG A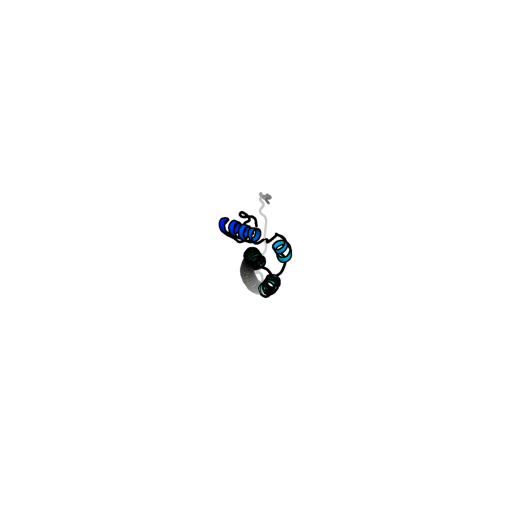 C 1
ATOM 929 O O . ARG A 1 116 ? -24.061 -5.765 35.429 1.00 98.38 116 ARG A O 1
ATOM 936 N N . GLU A 1 117 ? -22.240 -4.532 34.983 1.00 98.38 117 GLU A N 1
ATOM 937 C CA . GLU A 1 117 ? -21.861 -4.328 36.381 1.00 98.38 117 GLU A CA 1
ATOM 938 C C . GLU A 1 117 ? -22.917 -3.502 37.125 1.00 98.38 117 GLU A C 1
ATOM 940 O O . GLU A 1 117 ? -23.352 -3.904 38.206 1.00 98.38 117 GLU A O 1
ATOM 945 N N . GLU A 1 118 ? -23.435 -2.442 36.504 1.00 98.25 118 GLU A N 1
ATOM 946 C CA . GLU A 1 118 ? -24.545 -1.650 37.043 1.00 98.25 118 GLU A CA 1
ATOM 947 C C . GLU A 1 118 ? -25.810 -2.490 37.261 1.00 98.25 118 GLU A C 1
ATOM 949 O O . GLU A 1 118 ? -26.407 -2.448 38.340 1.00 98.25 118 GLU A O 1
ATOM 954 N N . MET A 1 119 ? -26.202 -3.310 36.279 1.00 98.12 119 MET A N 1
ATOM 955 C CA . MET A 1 119 ? -27.360 -4.199 36.426 1.00 98.12 119 MET A CA 1
ATOM 956 C C . MET A 1 119 ? -27.171 -5.228 37.544 1.00 98.12 119 MET A C 1
ATOM 958 O O . MET A 1 119 ? -28.124 -5.546 38.256 1.00 98.12 119 MET A O 1
ATOM 962 N N . LEU A 1 120 ? -25.957 -5.757 37.722 1.00 98.38 120 LEU A N 1
ATOM 963 C CA . LEU A 1 120 ? -25.664 -6.686 38.815 1.00 98.38 120 LEU A CA 1
ATOM 964 C C . LEU A 1 120 ? -25.766 -6.004 40.182 1.00 98.38 120 LEU A C 1
ATOM 966 O O . LEU A 1 120 ? -26.296 -6.611 41.115 1.00 98.38 120 LEU A O 1
ATOM 970 N N . LEU A 1 121 ? -25.313 -4.753 40.300 1.00 98.19 121 LEU A N 1
ATOM 971 C CA . LEU A 1 121 ? -25.470 -3.964 41.523 1.00 98.19 121 LEU A CA 1
ATOM 972 C C . LEU A 1 121 ? -26.949 -3.712 41.837 1.00 98.19 121 LEU A C 1
ATOM 974 O O . LEU A 1 121 ? -27.375 -3.935 42.970 1.00 98.19 121 LEU A O 1
ATOM 978 N N . GLN A 1 122 ? -27.742 -3.311 40.840 1.00 98.12 122 GLN A N 1
ATOM 979 C CA . GLN A 1 122 ? -29.188 -3.120 41.001 1.00 98.12 122 GLN A CA 1
ATOM 980 C C . GLN A 1 122 ? -29.886 -4.420 41.410 1.00 98.12 122 GLN A C 1
ATOM 982 O O . GLN A 1 122 ? -30.691 -4.424 42.339 1.00 98.12 122 GLN A O 1
ATOM 987 N N . LEU A 1 123 ? -29.547 -5.542 40.770 1.00 98.38 123 LEU A N 1
ATOM 988 C CA . LEU A 1 123 ? -30.108 -6.844 41.119 1.00 98.38 123 LEU A CA 1
ATOM 989 C C . LEU A 1 123 ? -29.798 -7.212 42.577 1.00 98.38 123 LEU A C 1
ATOM 991 O O . LEU A 1 123 ? -30.708 -7.610 43.303 1.00 98.38 123 LEU A O 1
ATOM 995 N N . GLY A 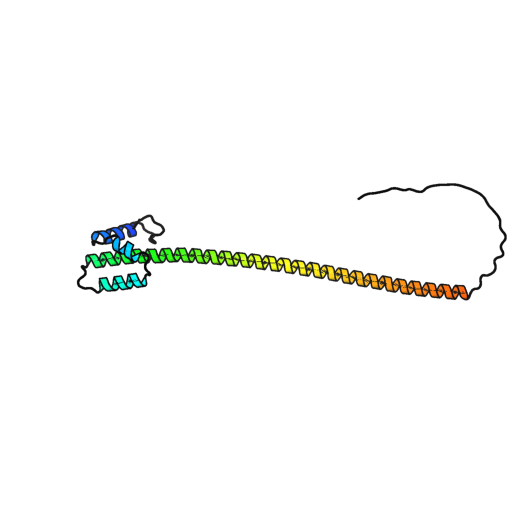1 124 ? -28.553 -7.020 43.023 1.00 98.19 124 GLY A N 1
ATOM 996 C CA . GLY A 1 124 ? -28.163 -7.238 44.419 1.00 98.19 124 GLY A CA 1
ATOM 997 C C . GLY A 1 124 ? -28.976 -6.383 45.395 1.00 98.19 124 GLY A C 1
ATOM 998 O O . GLY A 1 124 ? -29.540 -6.913 46.348 1.00 98.19 124 GLY A O 1
ATOM 999 N N . GLN A 1 125 ? -29.138 -5.089 45.105 1.00 98.00 125 GLN A N 1
ATOM 1000 C CA . GLN A 1 125 ? -29.959 -4.186 45.923 1.00 98.00 125 GLN A CA 1
ATOM 1001 C C . GLN A 1 125 ? -31.419 -4.649 46.004 1.00 98.00 125 GLN A C 1
ATOM 1003 O O . GLN A 1 125 ? -31.981 -4.742 47.094 1.00 98.00 125 GLN A O 1
ATOM 1008 N N . THR A 1 126 ? -32.027 -5.009 44.868 1.00 98.00 126 THR A N 1
ATOM 1009 C CA . THR A 1 126 ? -33.415 -5.503 44.855 1.00 98.00 126 THR A CA 1
ATOM 1010 C C . THR A 1 126 ? -33.576 -6.809 45.632 1.00 98.00 126 THR A C 1
ATOM 1012 O O . THR A 1 126 ? -34.601 -7.017 46.283 1.00 98.00 126 THR A O 1
ATOM 1015 N N . GLN A 1 127 ? -32.566 -7.684 45.598 1.00 98.25 127 GLN A N 1
ATOM 1016 C CA . GLN A 1 127 ? -32.560 -8.928 46.359 1.00 98.25 127 GLN A CA 1
ATOM 1017 C C . GLN A 1 127 ? -32.481 -8.659 47.866 1.00 98.25 127 GLN A C 1
ATOM 1019 O O . GLN A 1 127 ? -33.254 -9.247 48.628 1.00 98.25 127 GLN A O 1
ATOM 1024 N N . ASP A 1 128 ? -31.599 -7.753 48.289 1.00 98.31 128 ASP A N 1
ATOM 1025 C CA . ASP A 1 128 ? -31.461 -7.352 49.690 1.00 98.31 128 ASP A CA 1
ATOM 1026 C C . ASP A 1 128 ? -32.757 -6.728 50.225 1.00 98.31 128 ASP A C 1
ATOM 1028 O O . ASP A 1 128 ? -33.205 -7.053 51.328 1.00 98.31 128 ASP A O 1
ATOM 1032 N N . ASP A 1 129 ? -33.401 -5.863 49.441 1.00 97.88 129 ASP A N 1
ATOM 1033 C CA . ASP A 1 129 ? -34.658 -5.223 49.830 1.00 97.88 129 ASP A CA 1
ATOM 1034 C C . ASP A 1 129 ? -35.812 -6.226 49.919 1.00 97.88 129 ASP A C 1
ATOM 1036 O O . ASP A 1 129 ? -36.577 -6.207 50.889 1.00 97.88 129 ASP A O 1
ATOM 1040 N N . LEU A 1 130 ? -35.888 -7.179 48.984 1.00 98.25 130 LEU A N 1
ATOM 1041 C CA . LEU A 1 130 ? -36.839 -8.287 49.065 1.00 98.25 130 LEU A CA 1
ATOM 1042 C C . LEU A 1 130 ? -36.626 -9.105 50.348 1.00 98.25 130 LEU A C 1
ATOM 1044 O O . LEU A 1 130 ? -37.590 -9.460 51.032 1.00 98.25 130 LEU A O 1
ATOM 1048 N N . GLN A 1 131 ? -35.371 -9.389 50.703 1.00 98.12 131 GLN A N 1
ATOM 1049 C CA . GLN A 1 131 ? -35.041 -10.143 51.908 1.00 98.12 131 GLN A CA 1
ATOM 1050 C C . GLN A 1 131 ? -35.436 -9.386 53.185 1.00 98.12 131 GLN A C 1
ATOM 1052 O O . GLN A 1 131 ? -35.989 -9.999 54.104 1.00 98.12 131 GLN A O 1
ATOM 1057 N N . LYS A 1 132 ? -35.242 -8.061 53.230 1.00 98.12 132 LYS A N 1
ATOM 1058 C CA . LYS A 1 132 ? -35.734 -7.214 54.331 1.00 98.12 132 LYS A CA 1
ATOM 1059 C C . LYS A 1 132 ? -37.256 -7.269 54.441 1.00 98.12 132 LYS A C 1
ATOM 1061 O O . LYS A 1 132 ? -37.767 -7.567 55.517 1.00 98.12 132 LYS A O 1
ATOM 1066 N N . SER A 1 133 ? -37.984 -7.076 53.339 1.00 97.56 133 SER A N 1
ATOM 1067 C CA . SER A 1 133 ? -39.454 -7.136 53.342 1.00 97.56 133 SER A CA 1
ATOM 1068 C C . SER A 1 133 ? -39.990 -8.509 53.767 1.00 97.56 133 SER A C 1
ATOM 1070 O O . SER A 1 133 ? -40.990 -8.601 54.482 1.00 97.56 133 SER A O 1
ATOM 1072 N N . LEU A 1 134 ? -39.325 -9.602 53.369 1.00 98.00 134 LEU A N 1
ATOM 1073 C CA . LEU A 1 134 ? -39.675 -10.949 53.827 1.00 98.00 134 LEU A CA 1
ATOM 1074 C C . LEU A 1 134 ? -39.480 -11.104 55.338 1.00 98.00 134 LEU A C 1
ATOM 1076 O O . LEU A 1 134 ? -40.366 -11.648 56.002 1.00 98.00 134 LEU A O 1
ATOM 1080 N N . HIS A 1 135 ? -38.370 -10.598 55.875 1.00 97.94 135 HIS A N 1
ATOM 1081 C CA . HIS A 1 135 ? -38.098 -10.620 57.308 1.00 97.94 135 HIS A CA 1
ATOM 1082 C C . HIS A 1 135 ? -39.123 -9.792 58.097 1.00 97.94 135 HIS A C 1
ATOM 1084 O O . HIS A 1 135 ? -39.703 -10.282 59.065 1.00 97.94 135 HIS A O 1
ATOM 1090 N N . GLU A 1 136 ? -39.425 -8.573 57.647 1.00 97.69 136 GLU A N 1
ATOM 1091 C CA . GLU A 1 136 ? -40.456 -7.714 58.243 1.00 97.69 136 GLU A CA 1
ATOM 1092 C C . GLU A 1 136 ? -41.821 -8.409 58.270 1.00 97.69 136 GLU A C 1
ATOM 1094 O O . GLU A 1 136 ? -42.498 -8.439 59.301 1.00 97.69 136 GLU A O 1
ATOM 1099 N N . ARG A 1 137 ? -42.211 -9.051 57.163 1.00 97.81 137 ARG A N 1
ATOM 1100 C CA . ARG A 1 137 ? -43.451 -9.832 57.079 1.00 97.81 137 ARG A CA 1
ATOM 1101 C C . ARG A 1 137 ? -43.478 -10.973 58.096 1.00 97.81 137 ARG A C 1
ATOM 1103 O O . ARG A 1 137 ? -44.526 -11.247 58.684 1.00 97.81 137 ARG A O 1
ATOM 1110 N N . GLU A 1 138 ? -42.361 -11.666 58.298 1.00 97.75 138 GLU A N 1
ATOM 1111 C CA . GLU A 1 138 ? -42.254 -12.741 59.290 1.00 97.75 138 GLU A CA 1
ATOM 1112 C C . GLU A 1 138 ? -42.379 -12.219 60.722 1.00 97.75 138 GLU A C 1
ATOM 1114 O O . GLU A 1 138 ? -43.122 -12.805 61.516 1.00 97.75 138 GLU A O 1
ATOM 1119 N N . VAL A 1 139 ? -41.744 -11.085 61.027 1.00 97.19 139 VAL A N 1
ATOM 1120 C CA . VAL A 1 139 ? -41.876 -10.395 62.318 1.00 97.19 139 VAL A CA 1
ATOM 1121 C C . VAL A 1 139 ? -43.333 -10.004 62.576 1.00 97.19 139 VAL A C 1
ATOM 1123 O O . VAL A 1 139 ? -43.890 -10.360 63.618 1.00 97.19 139 VAL A O 1
ATOM 1126 N N . LEU A 1 140 ? -43.992 -9.352 61.612 1.00 96.94 140 LEU A N 1
ATOM 1127 C CA . LEU A 1 140 ? -45.404 -8.961 61.714 1.00 96.94 140 LEU A CA 1
ATOM 1128 C C . LEU A 1 140 ? -46.324 -10.176 61.890 1.00 96.94 140 LEU A C 1
ATOM 1130 O O . LEU A 1 140 ? -47.245 -10.160 62.710 1.00 96.94 140 LEU A O 1
ATOM 1134 N N . ARG A 1 141 ? -46.061 -11.270 61.167 1.00 97.00 141 ARG A N 1
ATOM 1135 C CA . ARG A 1 141 ? -46.803 -12.527 61.328 1.00 97.00 141 ARG A CA 1
ATOM 1136 C C . ARG A 1 141 ? -46.651 -13.087 62.744 1.00 97.00 141 ARG A C 1
ATOM 1138 O O . ARG A 1 141 ? -47.641 -13.543 63.316 1.00 97.00 141 ARG A O 1
ATOM 1145 N N . GLY A 1 142 ? -45.444 -13.047 63.308 1.00 96.06 142 GLY A N 1
ATOM 1146 C CA . GLY A 1 142 ? -45.174 -13.452 64.688 1.00 96.06 142 GLY A CA 1
ATOM 1147 C C . GLY A 1 142 ? -45.963 -12.624 65.704 1.00 96.06 142 GLY A C 1
ATOM 1148 O O . GLY A 1 142 ? -46.654 -13.190 66.554 1.00 96.06 142 GLY A O 1
ATOM 1149 N N . GLN A 1 143 ? -45.943 -11.296 65.561 1.00 95.50 143 GLN A N 1
ATOM 1150 C CA . GLN A 1 143 ? -46.706 -10.374 66.412 1.00 95.50 143 GLN A CA 1
ATOM 1151 C C . GLN A 1 143 ? -48.215 -10.643 66.342 1.00 95.50 143 GLN A C 1
ATOM 1153 O O . GLN A 1 143 ? -48.889 -10.713 67.369 1.00 95.50 143 GLN A O 1
ATOM 1158 N N . LEU A 1 144 ? -48.750 -10.870 65.139 1.00 95.62 144 LEU A N 1
ATOM 1159 C CA . LEU A 1 144 ? -50.172 -11.149 64.934 1.00 95.62 144 LEU A CA 1
ATOM 1160 C C . LEU A 1 144 ? -50.601 -12.473 65.586 1.00 95.62 144 LEU A C 1
ATOM 1162 O O . LEU A 1 144 ? -51.688 -12.566 66.159 1.00 95.62 144 LEU A O 1
ATOM 1166 N N . LEU A 1 145 ? -49.745 -13.499 65.548 1.00 94.88 145 LEU A N 1
ATOM 1167 C CA . LEU A 1 145 ? -49.982 -14.764 66.251 1.00 94.88 145 LEU A CA 1
ATOM 1168 C C . LEU A 1 145 ? -49.963 -14.591 67.776 1.00 94.88 145 LEU A C 1
ATOM 1170 O O . LEU A 1 145 ? -50.788 -15.194 68.467 1.00 94.88 145 LEU A O 1
ATOM 1174 N N . GLN A 1 146 ? -49.057 -13.765 68.303 1.00 93.06 146 GLN A N 1
ATOM 1175 C CA . GLN A 1 146 ? -48.989 -13.465 69.732 1.00 93.06 146 GLN A CA 1
ATOM 1176 C C . GLN A 1 146 ? -50.227 -12.693 70.200 1.00 93.06 146 GLN A C 1
ATOM 1178 O O . GLN A 1 146 ? -50.862 -13.109 71.165 1.00 93.06 146 GLN A O 1
ATOM 1183 N N . ALA A 1 147 ? -50.629 -11.645 69.476 1.00 90.81 147 ALA A N 1
ATOM 1184 C CA . ALA A 1 147 ? -51.847 -10.888 69.761 1.00 90.81 147 ALA A CA 1
ATOM 1185 C C . ALA A 1 147 ? -53.095 -11.787 69.763 1.00 90.81 147 ALA A C 1
ATOM 1187 O O . ALA A 1 147 ? -53.910 -11.703 70.681 1.00 90.81 147 ALA A O 1
ATOM 1188 N N . LYS A 1 148 ? -53.212 -12.710 68.794 1.00 91.19 148 LYS A N 1
ATOM 1189 C CA . LYS A 1 148 ? -54.299 -13.703 68.766 1.00 91.19 148 LYS A CA 1
ATOM 1190 C C . LYS A 1 148 ? -54.313 -14.604 70.002 1.00 91.19 148 LYS A C 1
ATOM 1192 O O . LYS A 1 148 ? -55.387 -14.847 70.537 1.00 91.19 148 LYS A O 1
ATOM 1197 N N . ARG A 1 149 ? -53.155 -15.085 70.471 1.00 87.81 149 ARG A N 1
ATOM 1198 C CA . ARG A 1 149 ? -53.071 -15.891 71.707 1.00 87.81 149 ARG A CA 1
ATOM 1199 C C . ARG A 1 149 ? -53.444 -15.085 72.948 1.00 87.81 149 ARG A C 1
ATOM 1201 O O . ARG A 1 149 ? -54.185 -15.592 73.782 1.00 87.81 149 ARG A O 1
ATOM 1208 N N . SER A 1 150 ? -52.974 -13.844 73.057 1.00 83.75 150 SER A N 1
ATOM 1209 C CA . SER A 1 150 ? -53.296 -12.962 74.185 1.00 83.75 150 SER A CA 1
ATOM 1210 C C . SER A 1 150 ? -54.790 -12.627 74.246 1.00 83.75 150 SER A C 1
ATOM 1212 O O . SER A 1 150 ? -55.378 -12.664 75.321 1.00 83.75 150 SER A O 1
ATOM 1214 N N . ALA A 1 151 ? -55.427 -12.380 73.097 1.00 75.69 151 ALA A N 1
ATOM 1215 C CA . ALA A 1 151 ? -56.874 -12.166 73.000 1.00 75.69 151 ALA A CA 1
ATOM 1216 C C . ALA A 1 151 ? -57.701 -13.425 73.327 1.00 75.69 151 ALA A C 1
ATOM 1218 O O . ALA A 1 151 ? -58.862 -13.318 73.694 1.00 75.69 151 ALA A O 1
ATOM 1219 N N . GLN A 1 152 ? -57.114 -14.619 73.205 1.00 66.81 152 GLN A N 1
ATOM 1220 C CA . GLN A 1 152 ? -57.762 -15.885 73.560 1.00 66.81 152 GLN A CA 1
ATOM 1221 C C . GLN A 1 152 ? -57.670 -16.199 75.064 1.00 66.81 152 GLN A C 1
ATOM 1223 O O . GLN A 1 152 ? -58.484 -16.962 75.575 1.00 66.81 152 GLN A O 1
ATOM 1228 N N . PHE A 1 153 ? -56.687 -15.621 75.765 1.00 57.34 153 PHE A N 1
ATOM 1229 C CA . PHE A 1 153 ? -56.451 -15.816 77.203 1.00 57.34 153 PHE A CA 1
ATOM 1230 C C . PHE A 1 153 ? -57.070 -14.729 78.098 1.00 57.34 153 PHE A C 1
ATOM 1232 O O . PHE A 1 153 ? -57.180 -14.947 79.301 1.00 57.34 153 PHE A O 1
ATOM 1239 N N . ASN A 1 154 ? -57.509 -13.602 77.531 1.00 50.59 154 ASN A N 1
ATOM 1240 C CA . ASN A 1 154 ? -58.384 -12.641 78.202 1.00 50.59 154 ASN A CA 1
ATOM 1241 C C . ASN A 1 154 ? -59.802 -12.786 77.627 1.00 50.59 154 ASN A C 1
ATOM 1243 O O . ASN A 1 154 ? -60.023 -12.340 76.499 1.00 50.59 154 ASN A O 1
ATOM 1247 N N . PRO A 1 155 ? -60.768 -13.393 78.342 1.00 45.47 155 PRO A N 1
ATOM 1248 C CA . PRO A 1 155 ? -62.159 -13.298 77.922 1.00 45.47 155 PRO A CA 1
ATOM 1249 C C . PRO A 1 155 ? -62.594 -11.823 77.978 1.00 45.47 155 PRO A C 1
ATOM 1251 O O . PRO A 1 155 ? -62.054 -11.061 78.787 1.00 45.47 155 PRO A O 1
ATOM 1254 N N . PRO A 1 156 ? -63.543 -11.389 77.131 1.00 46.53 156 PRO A N 1
ATOM 1255 C CA . PRO A 1 156 ? -64.098 -10.051 77.247 1.00 46.53 156 PRO A CA 1
ATOM 1256 C C . PRO A 1 156 ? -64.735 -9.921 78.635 1.00 46.53 156 PRO A C 1
ATOM 1258 O O . PRO A 1 156 ? -65.645 -10.679 78.966 1.00 46.53 156 PRO A O 1
ATOM 1261 N N . SER A 1 157 ? -64.253 -8.978 79.451 1.00 45.53 157 SER A N 1
ATOM 1262 C CA . SER A 1 157 ? -65.078 -8.462 80.541 1.00 45.53 157 SER A CA 1
ATOM 1263 C C . SER A 1 157 ? -66.338 -7.905 79.896 1.00 45.53 157 SER A C 1
ATOM 1265 O O . SER A 1 157 ? -66.257 -7.008 79.056 1.00 45.53 157 SER A O 1
ATOM 1267 N N . GLU A 1 158 ? -67.481 -8.477 80.258 1.00 43.81 158 GLU A N 1
ATOM 1268 C CA . GLU A 1 158 ? -68.791 -7.889 80.022 1.00 43.81 158 GLU A CA 1
ATOM 1269 C C . GLU A 1 158 ? -68.799 -6.475 80.615 1.00 43.81 158 GLU A C 1
ATOM 1271 O O . GLU A 1 158 ? -68.988 -6.289 81.816 1.00 43.81 158 GLU A O 1
ATOM 1276 N N . GLU A 1 159 ? -68.590 -5.462 79.777 1.00 40.53 159 GLU A N 1
ATOM 1277 C CA . GLU A 1 159 ? -69.175 -4.154 80.030 1.00 40.53 159 GLU A CA 1
ATOM 1278 C C . GLU A 1 159 ? -70.568 -4.151 79.409 1.00 40.53 159 GLU A C 1
ATOM 1280 O O . GLU A 1 159 ? -70.764 -4.216 78.195 1.00 40.53 159 GLU A O 1
ATOM 1285 N N . VAL A 1 160 ? -71.525 -4.166 80.329 1.00 41.41 160 VAL A N 1
ATOM 1286 C CA . VAL A 1 160 ? -72.964 -4.053 80.152 1.00 41.41 160 VAL A CA 1
ATOM 1287 C C . VAL A 1 160 ? -73.313 -2.864 79.252 1.00 41.41 160 VAL A C 1
ATOM 1289 O O . VAL A 1 160 ? -72.934 -1.725 79.513 1.00 41.41 160 VAL A O 1
ATOM 1292 N N . ASP A 1 161 ? -74.085 -3.164 78.211 1.00 43.72 161 ASP A N 1
ATOM 1293 C CA . ASP A 1 161 ? -74.804 -2.222 77.357 1.00 43.72 161 ASP A CA 1
ATOM 1294 C C . ASP A 1 161 ? -75.815 -1.390 78.163 1.00 43.72 161 ASP A C 1
ATOM 1296 O O . ASP A 1 161 ? -76.579 -1.946 78.952 1.00 43.72 161 ASP A O 1
ATOM 1300 N N . CYS A 1 162 ? -75.846 -0.078 77.913 1.00 32.94 162 CYS A N 1
ATOM 1301 C CA . CYS A 1 162 ? -77.051 0.758 77.920 1.00 32.94 162 CYS A CA 1
ATOM 1302 C C . CYS A 1 162 ? -76.757 2.076 77.169 1.00 32.94 162 CYS A C 1
ATOM 1304 O O . CYS A 1 162 ? -76.094 2.970 77.695 1.00 32.94 162 CYS A O 1
ATOM 1306 N N . GLY A 1 163 ? -77.269 2.218 75.938 1.00 36.22 163 GLY A N 1
ATOM 1307 C CA . GLY A 1 163 ? -77.388 3.509 75.228 1.00 36.22 163 GLY A CA 1
ATOM 1308 C C . GLY A 1 163 ? -78.407 4.481 75.879 1.00 36.22 163 GLY A C 1
ATOM 1309 O O . GLY A 1 163 ? -78.860 4.197 76.987 1.00 36.22 163 GLY A O 1
ATOM 1310 N N . PRO A 1 164 ? -78.871 5.579 75.217 1.00 51.12 164 PRO A N 1
ATOM 1311 C CA . PRO A 1 164 ? -78.746 5.885 73.783 1.00 51.12 164 PRO A CA 1
ATOM 1312 C C . PRO A 1 164 ? -78.498 7.376 73.384 1.00 51.12 164 PRO A C 1
ATOM 1314 O O . PRO A 1 164 ? -78.729 8.312 74.139 1.00 51.12 164 PRO A O 1
ATOM 1317 N N . ARG A 1 165 ? -78.174 7.555 72.090 1.00 41.69 165 ARG A N 1
ATOM 1318 C CA . ARG A 1 165 ? -78.537 8.669 71.175 1.00 41.69 165 ARG A CA 1
ATOM 1319 C C . ARG A 1 165 ? -78.050 10.102 71.482 1.00 41.69 165 ARG A C 1
ATOM 1321 O O . ARG A 1 165 ? -78.610 10.799 72.317 1.00 41.69 165 ARG A O 1
ATOM 1328 N N . ALA A 1 166 ? -77.201 10.627 70.592 1.00 36.97 166 ALA A N 1
ATOM 1329 C CA . ALA A 1 166 ? -77.181 12.052 70.256 1.00 36.97 166 ALA A CA 1
ATOM 1330 C C . ALA A 1 166 ? -76.973 12.267 68.748 1.00 36.97 166 ALA A C 1
ATOM 1332 O O . ALA A 1 166 ? -76.194 11.596 68.079 1.00 36.97 166 ALA A O 1
ATOM 1333 N N . GLN A 1 167 ? -77.775 13.190 68.246 1.00 41.97 167 GLN A N 1
ATOM 1334 C CA . GLN A 1 167 ? -77.972 13.657 66.882 1.00 41.97 167 GLN A CA 1
ATOM 1335 C C . GLN A 1 167 ? -77.057 14.872 66.650 1.00 41.97 167 GLN A C 1
ATOM 1337 O O . GLN A 1 167 ? -76.992 15.690 67.557 1.00 41.97 167 GLN A O 1
ATOM 1342 N N . GLN A 1 168 ? -76.446 15.013 65.462 1.00 42.56 168 GLN A N 1
ATOM 1343 C CA . GLN A 1 168 ? -76.098 16.262 64.723 1.00 42.56 168 GLN A CA 1
ATOM 1344 C C . GLN A 1 168 ? -74.796 16.064 63.925 1.00 42.56 168 GLN A C 1
ATOM 1346 O O . GLN A 1 168 ? -73.751 15.819 64.504 1.00 42.56 168 GLN A O 1
ATOM 1351 N N . GLN A 1 169 ? -74.845 15.896 62.598 1.00 40.00 169 GLN A N 1
ATOM 1352 C CA . GLN A 1 169 ? -75.087 16.876 61.515 1.00 40.00 169 GLN A CA 1
ATOM 1353 C C . GLN A 1 169 ? -73.775 17.424 60.918 1.00 40.00 169 GLN A C 1
ATOM 1355 O O . GLN A 1 169 ? -73.017 18.066 61.627 1.00 40.00 169 GLN A O 1
ATOM 1360 N N . CYS A 1 170 ? -73.648 17.237 59.589 1.00 31.06 170 CYS A N 1
ATOM 1361 C CA . CYS A 1 170 ? -72.960 18.068 58.578 1.00 31.06 170 CYS A CA 1
ATOM 1362 C C . CYS A 1 170 ? -71.445 18.340 58.732 1.00 31.06 170 CYS A C 1
ATOM 1364 O O . CYS A 1 170 ? -70.956 18.595 59.814 1.00 31.06 170 CYS A O 1
ATOM 1366 N N . ALA A 1 171 ? -70.615 18.423 57.692 1.00 39.91 171 ALA A N 1
ATOM 1367 C CA . ALA A 1 171 ? -70.749 18.312 56.242 1.00 39.91 171 ALA A CA 1
ATOM 1368 C C . ALA A 1 171 ? -69.330 18.381 55.630 1.00 39.91 171 ALA A C 1
ATOM 1370 O O . ALA A 1 171 ? -68.478 19.046 56.210 1.00 39.91 171 ALA A O 1
ATOM 1371 N N . THR A 1 172 ? -69.165 17.852 54.402 1.00 41.78 172 THR A N 1
ATOM 1372 C CA . THR A 1 172 ? -68.162 18.251 53.369 1.00 41.78 172 THR A CA 1
ATOM 1373 C C . THR A 1 172 ? -66.662 18.104 53.724 1.00 41.78 172 THR A C 1
ATOM 1375 O O . THR A 1 172 ? -66.254 18.281 54.853 1.00 41.78 172 THR A O 1
ATOM 1378 N N . ALA A 1 173 ? -65.726 17.774 52.834 1.00 42.06 173 ALA A N 1
ATOM 1379 C CA . ALA A 1 173 ? -65.666 17.848 51.383 1.00 42.06 173 ALA A CA 1
ATOM 1380 C C . ALA A 1 173 ? -64.678 16.793 50.848 1.00 42.06 173 ALA A C 1
ATOM 1382 O O . ALA A 1 173 ? -63.638 16.537 51.451 1.00 42.06 173 ALA A O 1
ATOM 1383 N N . TRP A 1 174 ? -64.989 16.229 49.686 1.00 48.16 174 TRP A N 1
ATOM 1384 C CA . TRP A 1 174 ? -63.997 15.617 48.803 1.00 48.16 174 TRP A CA 1
ATOM 1385 C C . TRP A 1 174 ? -63.341 16.710 47.953 1.00 48.16 174 TRP A C 1
ATOM 1387 O O . TRP A 1 174 ? -64.047 17.628 47.531 1.00 48.16 174 TRP A O 1
ATOM 1397 N N . PRO A 1 175 ? -62.067 16.549 47.571 1.00 56.72 175 PRO A N 1
ATOM 1398 C CA . PRO A 1 175 ? -61.595 17.043 46.290 1.00 56.72 175 PRO A CA 1
ATOM 1399 C C . PRO A 1 175 ? -61.224 15.871 45.373 1.00 56.72 175 PRO A C 1
ATOM 1401 O O . PRO A 1 175 ? -60.357 15.055 45.678 1.00 56.72 175 PRO A O 1
ATOM 1404 N N . GLN A 1 176 ? -61.899 15.818 44.227 1.00 47.72 176 GLN A N 1
ATOM 1405 C CA . GLN A 1 176 ? -61.344 15.285 42.985 1.00 47.72 176 GLN A CA 1
ATOM 1406 C C . GLN A 1 176 ? -60.460 16.370 42.359 1.00 47.72 176 GLN A C 1
ATOM 1408 O O . GLN A 1 176 ? -60.836 17.533 42.428 1.00 47.72 176 GLN A O 1
ATOM 1413 N N . HIS A 1 177 ? -59.334 15.987 41.757 1.00 43.06 177 HIS A N 1
ATOM 1414 C CA . HIS A 1 177 ? -58.794 16.451 40.462 1.00 43.06 177 HIS A CA 1
ATOM 1415 C C . HIS A 1 177 ? -57.471 15.679 40.255 1.00 43.06 177 HIS A C 1
ATOM 1417 O O . HIS A 1 177 ? -56.650 15.641 41.164 1.00 43.06 177 HIS A O 1
ATOM 1423 N N . ALA A 1 178 ? -57.342 14.784 39.272 1.00 43.34 178 ALA A N 1
ATOM 1424 C CA . ALA A 1 178 ? -57.283 14.972 37.814 1.00 43.34 178 ALA A CA 1
ATOM 1425 C C . ALA A 1 178 ? -55.871 15.365 37.329 1.00 43.34 178 ALA A C 1
ATOM 1427 O O . ALA A 1 178 ? -55.397 16.438 37.671 1.00 43.34 178 ALA A O 1
ATOM 1428 N N . GLU A 1 179 ? -55.296 14.442 36.543 1.00 44.94 179 GLU A N 1
ATOM 1429 C CA . GLU A 1 179 ? -54.381 14.589 35.389 1.00 44.94 179 GLU A CA 1
ATOM 1430 C C . GLU A 1 179 ? -53.067 15.381 35.506 1.00 44.94 179 GLU A C 1
ATOM 1432 O O . GLU A 1 179 ? -53.051 16.534 35.906 1.00 44.94 179 GLU A O 1
ATOM 1437 N N . GLU A 1 180 ? -51.973 14.759 35.047 1.00 43.94 180 GLU A N 1
ATOM 1438 C CA . GLU A 1 180 ? -51.153 15.156 33.875 1.00 43.94 180 GLU A CA 1
ATOM 1439 C C . GLU A 1 180 ? -49.970 14.160 33.786 1.00 43.94 180 GLU A C 1
ATOM 1441 O O . GLU A 1 180 ? -49.287 13.921 34.778 1.00 43.94 180 GLU A O 1
ATOM 1446 N N . GLN A 1 181 ? -49.990 13.265 32.786 1.00 43.91 181 GLN A N 1
ATOM 1447 C CA . GLN A 1 181 ? -49.091 13.235 31.612 1.00 43.91 181 GLN A CA 1
ATOM 1448 C C . GLN A 1 181 ? -47.622 12.930 31.925 1.00 43.91 181 GLN A C 1
ATOM 1450 O O . GLN A 1 181 ? -46.916 13.803 32.466 1.00 43.91 181 GLN A O 1
#

Secondary structure (DSSP, 8-state):
--TT-TTS--S-HHHHHHHHHHHHHTT--THHHHHHTTS-HHHHHHHHHHHHH-TTS-HHHHHHHHHHHHHHHHHHHHHHHHHHHHHHHHHHHHHHHHHHHHHHHHHHHHHHHHHHHHHHHHHHHHHHHHHHHHHHHHHHHHHHHHHHHHHHHSPPP------------------------

InterPro domains:
  IPR028193 Testis-expressed protein 13 A-D, N-terminal [PF15186] (4-148)

Foldseek 3Di:
DDLPDPLQLDPGSVLVVVLVCLLVVLVHDCVLCVVPLPPPLVVLVVVLVVQVPDPPHDPSNNRNSVSSSVSSVSSVVSVVVVVVVVVVVVVVVVVVVVVVVVVVVVVVVVVVVVVVVVVVVVVVVVVVVVVVVVVVVVVVVVVVVVVVVVCVVDDDDDPDDDDDDDDDDDDDDDDDDDDDD